Protein AF-A0AAZ1Y0B6-F1 (afdb_monomer_lite)

Foldseek 3Di:
DDDDDDDDDDDDDDDDDDDDDDDPDDDPPPPPVVPPPPPPDQDAAEDPFAEEEEAADDPQNVVVVVCCPPPDVSRHDHHYRYQYLEPVVCLVVVNVSLVVSLVVCVVRVAYEHTYYDQDDPVNCVVVVGPDRDGDSVVNSCVSNVDDHNYDYCVVVCVVCVVVVVVVVVVVVVD

Structure (mmCIF, N/CA/C/O backbone):
data_AF-A0AAZ1Y0B6-F1
#
_entry.id   AF-A0AAZ1Y0B6-F1
#
loop_
_atom_site.group_PDB
_atom_site.id
_atom_site.type_symbol
_atom_site.label_atom_id
_atom_site.label_alt_id
_atom_site.label_comp_id
_atom_site.label_asym_id
_atom_site.label_entity_id
_atom_site.label_seq_id
_atom_site.pdbx_PDB_ins_code
_atom_site.Cartn_x
_atom_site.Cartn_y
_atom_site.Cartn_z
_atom_site.occupancy
_atom_site.B_iso_or_equiv
_atom_site.auth_seq_id
_atom_site.auth_comp_id
_atom_site.auth_asym_id
_atom_site.auth_atom_id
_atom_site.pdbx_PDB_model_num
ATOM 1 N N . MET A 1 1 ? 81.291 45.002 -59.637 1.00 36.97 1 MET A N 1
ATOM 2 C CA . MET A 1 1 ? 82.480 45.788 -59.247 1.00 36.97 1 MET A CA 1
ATOM 3 C C . MET A 1 1 ? 82.613 45.716 -57.734 1.00 36.97 1 MET A C 1
ATOM 5 O O . MET A 1 1 ? 81.684 46.162 -57.084 1.00 36.97 1 MET A O 1
ATOM 9 N N . ALA A 1 2 ? 83.725 45.133 -57.255 1.00 38.44 2 ALA A N 1
ATOM 10 C CA . ALA A 1 2 ? 84.262 45.105 -55.876 1.00 38.44 2 ALA A CA 1
ATOM 11 C C . ALA A 1 2 ? 83.358 44.526 -54.754 1.00 38.44 2 ALA A C 1
ATOM 13 O O . ALA A 1 2 ? 82.223 44.932 -54.598 1.00 38.44 2 ALA A O 1
ATOM 14 N N . GLY A 1 3 ? 83.769 43.594 -53.892 1.00 35.03 3 GLY A N 1
ATOM 15 C CA . GLY A 1 3 ? 85.081 43.005 -53.628 1.00 35.03 3 GLY A CA 1
ATOM 16 C C . GLY A 1 3 ? 85.230 42.688 -52.128 1.00 35.03 3 GLY A C 1
ATOM 17 O O . GLY A 1 3 ? 85.131 43.611 -51.337 1.00 35.03 3 GLY A O 1
ATOM 18 N N . TYR A 1 4 ? 85.465 41.402 -51.798 1.00 38.81 4 TYR A N 1
ATOM 19 C CA . TYR A 1 4 ? 86.491 40.849 -50.872 1.00 38.81 4 TYR A CA 1
ATOM 20 C C . TYR A 1 4 ? 86.575 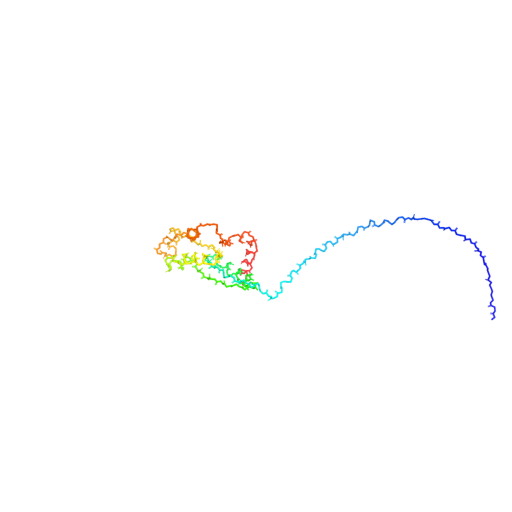41.379 -49.413 1.00 38.81 4 TYR A C 1
ATOM 22 O O . TYR A 1 4 ? 86.600 42.575 -49.188 1.00 38.81 4 TYR A O 1
ATOM 30 N N . LEU A 1 5 ? 86.669 40.563 -48.348 1.00 38.59 5 LEU A N 1
ATOM 31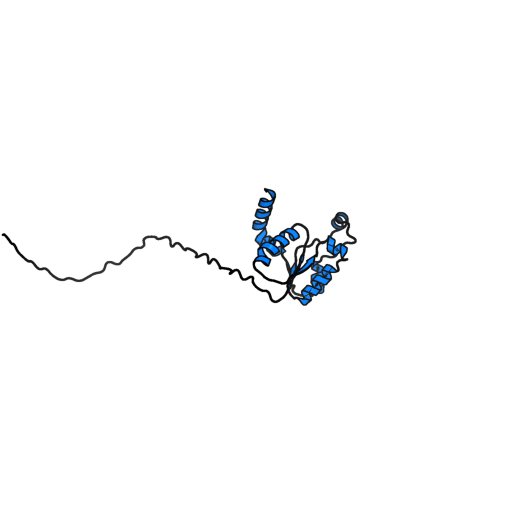 C CA . LEU A 1 5 ? 87.728 39.602 -47.950 1.00 38.59 5 LEU A CA 1
ATOM 32 C C . LEU A 1 5 ? 87.163 38.643 -46.854 1.00 38.59 5 LEU A C 1
ATOM 34 O O . LEU A 1 5 ? 86.360 39.084 -46.042 1.00 38.59 5 LEU A O 1
ATOM 38 N N . LYS A 1 6 ? 87.389 37.311 -46.885 1.00 35.75 6 LYS A N 1
ATOM 39 C CA . LYS A 1 6 ? 88.487 36.517 -46.243 1.00 35.75 6 LYS A CA 1
ATOM 40 C C . LYS A 1 6 ? 88.601 36.723 -44.704 1.00 35.75 6 LYS A C 1
ATOM 42 O O . LYS A 1 6 ? 88.574 37.860 -44.279 1.00 35.75 6 LYS A O 1
ATOM 47 N N . VAL A 1 7 ? 88.836 35.759 -43.797 1.00 37.25 7 VAL A N 1
ATOM 48 C CA . VAL A 1 7 ? 89.257 34.339 -43.817 1.00 37.25 7 VAL A CA 1
ATOM 49 C C . VAL A 1 7 ? 89.280 33.803 -42.353 1.00 37.25 7 VAL A C 1
ATOM 51 O O . VAL A 1 7 ? 89.564 34.571 -41.445 1.00 37.25 7 VAL A O 1
ATOM 54 N N . LEU A 1 8 ? 89.001 32.498 -42.185 1.00 40.47 8 LEU A N 1
ATOM 55 C CA . LEU A 1 8 ? 89.425 31.486 -41.175 1.00 40.47 8 LEU A CA 1
ATOM 56 C C . LEU A 1 8 ? 89.779 31.866 -39.714 1.00 40.47 8 LEU A C 1
ATOM 58 O O . LEU A 1 8 ? 90.702 32.629 -39.463 1.00 40.47 8 LEU A O 1
ATOM 62 N N . SER A 1 9 ? 89.271 31.075 -38.756 1.00 32.72 9 SER A N 1
ATOM 63 C CA . SER A 1 9 ? 90.125 30.176 -37.943 1.00 32.72 9 SER A CA 1
ATOM 64 C C . SER A 1 9 ? 89.315 29.158 -37.121 1.00 32.72 9 SER A C 1
ATOM 66 O O . SER A 1 9 ? 88.204 29.406 -36.666 1.00 32.72 9 SER A O 1
ATOM 68 N N . SER A 1 10 ? 89.894 27.967 -37.020 1.00 43.59 10 SER A N 1
ATOM 69 C CA . SER A 1 10 ? 89.467 26.748 -36.328 1.00 43.59 10 SER A CA 1
ATOM 70 C C . SER A 1 10 ? 89.576 26.819 -34.803 1.00 43.59 10 SER A C 1
ATOM 72 O O . SER A 1 10 ? 90.556 27.383 -34.336 1.00 43.59 10 SER A O 1
ATOM 74 N N . LEU A 1 11 ? 88.703 26.111 -34.069 1.00 39.12 11 LEU A N 1
ATOM 75 C CA . LEU A 1 11 ? 88.943 25.426 -32.772 1.00 39.12 11 LEU A CA 1
ATOM 76 C C . LEU A 1 11 ? 87.631 24.696 -32.406 1.00 39.12 11 LEU A C 1
ATOM 78 O O . LEU A 1 11 ? 86.586 25.320 -32.298 1.00 39.12 11 LEU A O 1
ATOM 82 N N . SER A 1 12 ? 87.525 23.373 -32.538 1.00 39.16 12 SER A N 1
ATOM 83 C CA . SER A 1 12 ? 88.020 22.290 -31.666 1.00 39.16 12 SER A CA 1
ATOM 84 C C . SER A 1 12 ? 86.868 21.678 -30.858 1.00 39.16 12 SER A C 1
ATOM 86 O O . SER A 1 12 ? 86.168 22.368 -30.128 1.00 39.16 12 SER A O 1
ATOM 88 N N . ARG A 1 13 ? 86.694 20.361 -31.018 1.00 43.00 13 ARG A N 1
ATOM 89 C CA . ARG A 1 13 ? 85.776 19.480 -30.282 1.00 43.00 13 ARG A CA 1
ATOM 90 C C . ARG A 1 13 ? 85.868 19.655 -28.763 1.00 43.00 13 ARG A C 1
ATOM 92 O O . ARG A 1 13 ? 86.968 19.572 -28.228 1.00 43.00 13 ARG A O 1
ATOM 99 N N . SER A 1 14 ? 84.719 19.606 -28.095 1.00 36.44 14 SER A N 1
ATOM 100 C CA . SER A 1 14 ? 84.534 18.752 -26.914 1.00 36.44 14 SER A CA 1
ATOM 101 C C . SER A 1 14 ? 83.048 18.503 -26.640 1.00 36.44 14 SER A C 1
ATOM 103 O O . SER A 1 14 ? 82.209 19.396 -26.695 1.00 36.44 14 SER A O 1
ATOM 105 N N . ALA A 1 15 ? 82.742 17.230 -26.408 1.00 44.97 15 ALA A N 1
ATOM 106 C CA . ALA A 1 15 ? 81.470 16.726 -25.922 1.00 44.97 15 ALA A CA 1
ATOM 107 C C . ALA A 1 15 ? 81.478 16.670 -24.383 1.00 44.97 15 ALA A C 1
ATOM 109 O O . ALA A 1 15 ? 82.541 16.520 -23.783 1.00 44.97 15 ALA A O 1
ATOM 110 N N . GLY A 1 16 ? 80.283 16.688 -23.782 1.00 35.09 16 GLY A N 1
ATOM 111 C CA . GLY A 1 16 ? 80.028 16.430 -22.355 1.00 35.09 16 GLY A CA 1
ATOM 112 C C . GLY A 1 16 ? 79.817 17.718 -21.544 1.00 35.09 16 GLY A C 1
ATOM 113 O O . GLY A 1 16 ? 80.526 18.688 -21.746 1.00 35.09 16 GLY A O 1
ATOM 114 N N . ALA A 1 17 ? 78.874 17.830 -20.612 1.00 35.47 17 ALA A N 1
ATOM 115 C CA . ALA A 1 17 ? 78.005 16.838 -20.005 1.00 35.47 17 ALA A CA 1
ATOM 116 C C . ALA A 1 17 ? 76.785 17.521 -19.347 1.00 35.47 17 ALA A C 1
ATOM 118 O O . ALA A 1 17 ? 76.796 18.711 -19.044 1.00 35.47 17 ALA A O 1
ATOM 119 N N . ALA A 1 18 ? 75.749 16.704 -19.171 1.00 49.31 18 ALA A N 1
ATOM 120 C CA . ALA A 1 18 ? 74.504 16.862 -18.428 1.00 49.31 18 ALA A CA 1
ATOM 121 C C . ALA A 1 18 ? 74.384 18.000 -17.391 1.00 49.31 18 ALA A C 1
ATOM 123 O O . ALA A 1 18 ? 75.155 18.075 -16.440 1.00 49.31 18 ALA A O 1
ATOM 124 N N . PHE A 1 19 ? 73.264 18.728 -17.465 1.00 35.38 19 PHE A N 1
ATOM 125 C CA . PHE A 1 19 ? 72.562 19.209 -16.275 1.00 35.38 19 PHE A CA 1
ATOM 126 C C . PHE A 1 19 ? 71.112 18.724 -16.303 1.00 35.38 19 PHE A C 1
ATOM 128 O O . PHE A 1 19 ? 70.369 18.918 -17.266 1.00 35.38 19 PHE A O 1
ATOM 135 N N . SER A 1 20 ? 70.777 18.002 -15.239 1.00 42.38 20 SER A N 1
ATOM 136 C CA . SER A 1 20 ? 69.509 17.336 -14.977 1.00 42.38 20 SER A CA 1
ATOM 137 C C . SER A 1 20 ? 68.328 18.310 -15.026 1.00 42.38 20 SER A C 1
ATOM 139 O O . SER A 1 20 ? 68.372 19.396 -14.449 1.00 42.38 20 SER A O 1
ATOM 141 N N . ARG A 1 21 ? 67.253 17.897 -15.704 1.00 39.53 21 ARG A N 1
ATOM 142 C CA . ARG A 1 21 ? 65.956 18.576 -15.704 1.00 39.53 21 ARG A CA 1
ATOM 143 C C . ARG A 1 21 ? 65.300 18.400 -14.335 1.00 39.53 21 ARG A C 1
ATOM 145 O O . ARG A 1 21 ? 64.904 17.291 -14.006 1.00 39.53 21 ARG A O 1
ATOM 152 N N . ASN A 1 22 ? 65.074 19.493 -13.616 1.00 50.22 22 ASN A N 1
ATOM 153 C CA . ASN A 1 22 ? 64.020 19.556 -12.606 1.00 50.22 22 ASN A CA 1
ATOM 154 C C . ASN A 1 22 ? 63.043 20.674 -12.975 1.00 50.22 22 ASN A C 1
ATOM 156 O O . ASN A 1 22 ? 63.382 21.844 -12.812 1.00 50.22 22 ASN A O 1
ATOM 160 N N . PRO A 1 23 ? 61.811 20.348 -13.394 1.00 48.78 23 PRO A N 1
ATOM 161 C CA . PRO A 1 23 ? 60.682 21.236 -13.234 1.00 48.78 23 PRO A CA 1
ATOM 162 C C . PRO A 1 23 ? 59.763 20.631 -12.170 1.00 48.78 23 PRO A C 1
ATOM 164 O O . PRO A 1 23 ? 58.766 19.989 -12.479 1.00 48.78 23 PRO A O 1
ATOM 167 N N . ALA A 1 24 ? 60.100 20.829 -10.897 1.00 49.88 24 ALA A N 1
ATOM 168 C CA . ALA A 1 24 ? 59.109 20.764 -9.829 1.00 49.88 24 ALA A CA 1
ATOM 169 C C . ALA A 1 24 ? 58.465 22.155 -9.723 1.00 49.88 24 ALA A C 1
ATOM 171 O O . ALA A 1 24 ? 58.735 22.912 -8.797 1.00 49.88 24 ALA A O 1
ATOM 172 N N . VAL A 1 25 ? 57.676 22.524 -10.735 1.00 52.31 25 VAL A N 1
ATOM 173 C CA . VAL A 1 25 ? 56.795 23.693 -10.677 1.00 52.31 25 VAL A CA 1
ATOM 174 C C . VAL A 1 25 ? 55.372 23.164 -10.644 1.00 52.31 25 VAL A C 1
ATOM 176 O O . VAL A 1 25 ? 54.912 22.499 -11.568 1.00 52.31 25 VAL A O 1
ATOM 179 N N . LEU A 1 26 ? 54.739 23.424 -9.506 1.00 55.91 26 LEU A N 1
ATOM 180 C CA . LEU A 1 26 ? 53.364 23.128 -9.141 1.00 55.91 26 LEU A CA 1
ATOM 181 C C . LEU A 1 26 ? 52.379 23.393 -10.289 1.00 55.91 26 LEU A C 1
ATOM 183 O O . LEU A 1 26 ? 52.042 24.539 -10.576 1.00 55.91 26 LEU A O 1
ATOM 187 N N . ALA A 1 27 ? 51.854 22.325 -10.878 1.00 53.41 27 ALA A N 1
ATOM 188 C CA . ALA A 1 27 ? 50.530 22.346 -11.479 1.00 53.41 27 ALA A CA 1
ATOM 189 C C . ALA A 1 27 ? 49.578 21.710 -10.457 1.00 53.41 27 ALA A C 1
ATOM 191 O O . ALA A 1 27 ? 49.862 20.594 -10.006 1.00 53.41 27 ALA A O 1
ATOM 192 N N . PRO A 1 28 ? 48.466 22.354 -10.058 1.00 50.97 28 PRO A N 1
ATOM 193 C CA . PRO A 1 28 ? 47.404 21.608 -9.413 1.00 50.97 28 PRO A CA 1
ATOM 194 C C . PRO A 1 28 ? 46.930 20.601 -10.457 1.00 50.97 28 PRO A C 1
ATOM 196 O O . PRO A 1 28 ? 46.424 20.981 -11.514 1.00 50.97 28 PRO A O 1
ATOM 199 N N . ALA A 1 29 ? 47.165 19.316 -10.194 1.00 52.22 29 ALA A N 1
ATOM 200 C CA . ALA A 1 29 ? 46.495 18.259 -10.918 1.00 52.22 29 ALA A CA 1
ATOM 201 C C . ALA A 1 29 ? 45.002 18.518 -10.724 1.00 52.22 29 ALA A C 1
ATOM 203 O O . ALA A 1 29 ? 44.435 18.240 -9.667 1.00 52.22 29 ALA A O 1
ATOM 204 N N . ALA A 1 30 ? 44.383 19.128 -11.731 1.00 52.31 30 ALA A N 1
ATOM 205 C CA . ALA A 1 30 ? 42.958 19.066 -11.909 1.00 52.31 30 ALA A CA 1
ATOM 206 C C . ALA A 1 30 ? 42.653 17.576 -12.057 1.00 52.31 30 ALA A C 1
ATOM 208 O O . ALA A 1 30 ? 42.672 17.025 -13.156 1.00 52.31 30 ALA A O 1
ATOM 209 N N . ASN A 1 31 ? 42.392 16.913 -10.930 1.00 50.84 31 ASN A N 1
ATOM 210 C CA . ASN A 1 31 ? 41.532 15.751 -10.890 1.00 50.84 31 ASN A CA 1
ATOM 211 C C . ASN A 1 31 ? 40.167 16.259 -11.358 1.00 50.84 31 ASN A C 1
ATOM 213 O O . ASN A 1 31 ? 39.258 16.511 -10.572 1.00 50.84 31 ASN A O 1
ATOM 217 N N . CYS A 1 32 ? 40.049 16.456 -12.670 1.00 46.19 32 CYS A N 1
ATOM 218 C CA . CYS A 1 32 ? 38.786 16.440 -13.356 1.00 46.19 32 CYS A CA 1
ATOM 219 C C . CYS A 1 32 ? 38.310 15.004 -13.165 1.00 46.19 32 CYS A C 1
ATOM 221 O O . CYS A 1 32 ? 38.655 14.104 -13.932 1.00 46.19 32 CYS A O 1
ATOM 223 N N . GLN A 1 33 ? 37.622 14.771 -12.046 1.00 48.25 33 GLN A N 1
ATOM 224 C CA . GLN A 1 33 ? 36.742 13.633 -11.914 1.00 48.25 33 GLN A CA 1
ATOM 225 C C . GLN A 1 33 ? 35.827 13.756 -13.119 1.00 48.25 33 GLN A C 1
ATOM 227 O O . GLN A 1 33 ? 34.959 14.625 -13.170 1.00 48.25 33 GLN A O 1
ATOM 232 N N . THR A 1 34 ? 36.107 12.960 -14.145 1.00 54.41 34 THR A N 1
ATOM 233 C CA . THR A 1 34 ? 35.174 12.733 -15.229 1.00 54.41 34 THR A CA 1
ATOM 234 C C . THR A 1 34 ? 33.958 12.185 -14.512 1.00 54.41 34 THR A C 1
ATOM 236 O O . THR A 1 34 ? 33.946 11.025 -14.099 1.00 54.41 34 THR A O 1
ATOM 239 N N . LEU A 1 35 ? 32.976 13.050 -14.250 1.00 51.19 35 LEU A N 1
ATOM 240 C CA . LEU A 1 35 ? 31.648 12.608 -13.890 1.00 51.19 35 LEU A CA 1
ATOM 241 C C . LEU A 1 35 ? 31.258 11.725 -15.062 1.00 51.19 35 LEU A C 1
ATOM 243 O O . LEU A 1 35 ? 30.985 12.219 -16.154 1.00 51.19 35 LEU A O 1
ATOM 247 N N . GLN A 1 36 ? 31.364 10.412 -14.872 1.00 50.75 36 GLN A N 1
ATOM 248 C CA . GLN A 1 36 ? 30.815 9.448 -15.799 1.00 50.75 36 GLN A CA 1
ATOM 249 C C . GLN A 1 36 ? 29.315 9.721 -15.784 1.00 50.75 36 GLN A C 1
ATOM 251 O O . GLN A 1 36 ? 28.585 9.179 -14.955 1.00 50.75 36 GLN A O 1
ATOM 256 N N . GLN A 1 37 ? 28.860 10.623 -16.653 1.00 51.66 37 GLN A N 1
ATOM 257 C CA . GLN A 1 37 ? 27.459 10.746 -16.986 1.00 51.66 37 GLN A CA 1
ATOM 258 C C . GLN A 1 37 ? 27.096 9.405 -17.600 1.00 51.66 37 GLN A C 1
ATOM 260 O O . GLN A 1 37 ? 27.409 9.102 -18.752 1.00 51.66 37 GLN A O 1
ATOM 265 N N . ARG A 1 38 ? 26.529 8.542 -16.760 1.00 47.44 38 ARG A N 1
ATOM 266 C CA . ARG A 1 38 ? 25.948 7.286 -17.195 1.00 47.44 38 ARG A CA 1
ATOM 267 C C . ARG A 1 38 ? 24.803 7.678 -18.114 1.00 47.44 38 ARG A C 1
ATOM 269 O O . ARG A 1 38 ? 23.753 8.092 -17.638 1.00 47.44 38 ARG A O 1
ATOM 276 N N . ASN A 1 39 ? 25.037 7.591 -19.419 1.00 53.47 39 ASN A N 1
ATOM 277 C CA . ASN A 1 39 ? 23.983 7.668 -20.416 1.00 53.47 39 ASN A CA 1
ATOM 278 C C . ASN A 1 39 ? 23.046 6.481 -20.173 1.00 53.47 39 ASN A C 1
ATOM 280 O O . ASN A 1 39 ? 23.288 5.377 -20.662 1.00 53.47 39 ASN A O 1
ATOM 284 N N . TYR A 1 40 ? 21.999 6.693 -19.377 1.00 56.38 40 TYR A N 1
ATOM 285 C CA . TYR A 1 40 ? 20.817 5.851 -19.440 1.00 56.38 40 TYR A CA 1
ATOM 286 C C . TYR A 1 40 ? 20.190 6.150 -20.798 1.00 56.38 40 TYR A C 1
ATOM 288 O O . TYR A 1 40 ? 19.568 7.187 -20.994 1.00 56.38 40 TYR A O 1
ATOM 296 N N . ALA A 1 41 ? 20.455 5.288 -21.777 1.00 54.56 41 ALA A N 1
ATOM 297 C CA . ALA A 1 41 ? 19.704 5.304 -23.020 1.00 54.56 41 ALA A CA 1
ATOM 298 C C . ALA A 1 41 ? 18.198 5.245 -22.694 1.00 54.56 41 ALA A C 1
ATOM 300 O O . ALA A 1 41 ? 17.827 4.568 -21.736 1.00 54.56 41 ALA A O 1
ATOM 301 N N . ASP A 1 42 ? 17.352 5.866 -23.525 1.00 62.16 42 ASP A N 1
ATOM 302 C CA . ASP A 1 42 ? 15.868 5.909 -23.474 1.00 62.16 42 ASP A CA 1
ATOM 303 C C . ASP A 1 42 ? 15.150 4.535 -23.444 1.00 62.16 42 ASP A C 1
ATOM 305 O O . ASP A 1 42 ? 13.946 4.408 -23.677 1.00 62.16 42 ASP A O 1
ATOM 309 N N . LYS A 1 43 ? 15.876 3.448 -23.183 1.00 73.00 43 LYS A N 1
ATOM 310 C CA . LYS A 1 43 ? 15.335 2.112 -22.990 1.00 73.00 43 LYS A CA 1
ATOM 311 C C . LYS A 1 43 ? 15.060 1.906 -21.508 1.00 73.00 43 LYS A C 1
ATOM 313 O O . LYS A 1 43 ? 15.958 1.544 -20.750 1.00 73.00 43 LYS A O 1
ATOM 318 N N . ARG A 1 44 ? 13.792 2.086 -21.130 1.00 80.56 44 ARG A N 1
ATOM 319 C CA . ARG A 1 44 ? 13.267 1.644 -19.832 1.00 80.56 44 ARG A CA 1
ATOM 320 C C . ARG A 1 44 ? 13.706 0.207 -19.545 1.00 80.56 44 ARG A C 1
ATOM 322 O O . ARG A 1 44 ? 13.659 -0.653 -20.432 1.00 80.56 44 ARG A O 1
ATOM 329 N N . ILE A 1 45 ? 14.118 -0.055 -18.310 1.00 86.44 45 ILE A N 1
ATOM 330 C CA . ILE A 1 45 ? 14.480 -1.402 -17.865 1.00 86.44 45 ILE A CA 1
ATOM 331 C C . ILE A 1 45 ? 13.213 -2.248 -17.860 1.00 86.44 45 ILE A C 1
ATOM 333 O O . ILE A 1 45 ? 12.269 -1.929 -17.146 1.00 86.44 45 ILE A O 1
ATOM 337 N N . LYS A 1 46 ? 13.193 -3.333 -18.636 1.00 88.06 46 LYS A N 1
ATOM 338 C CA . LYS A 1 46 ? 12.064 -4.265 -18.653 1.00 88.06 46 LYS A CA 1
ATOM 339 C C . LYS A 1 46 ? 12.195 -5.263 -17.515 1.00 88.06 46 LYS A C 1
ATOM 341 O O . LYS A 1 46 ? 13.182 -5.996 -17.450 1.00 88.06 46 LYS A O 1
ATOM 346 N N . VAL A 1 47 ? 11.193 -5.313 -16.650 1.00 88.62 47 VAL A N 1
ATOM 347 C CA . VAL A 1 47 ? 11.112 -6.293 -15.567 1.00 88.62 47 VAL A CA 1
ATOM 348 C C . VAL A 1 47 ? 10.182 -7.421 -16.004 1.00 88.62 47 VAL A C 1
ATOM 350 O O . VAL A 1 47 ? 9.040 -7.183 -16.375 1.00 88.62 47 VAL A O 1
ATOM 353 N N . ALA A 1 48 ? 10.681 -8.660 -15.982 1.00 88.12 48 ALA A N 1
ATOM 354 C CA . ALA A 1 48 ? 9.917 -9.824 -16.438 1.00 88.12 48 ALA A CA 1
ATOM 355 C C . ALA A 1 48 ? 8.848 -10.285 -15.431 1.00 88.12 48 ALA A C 1
ATOM 357 O O . ALA A 1 48 ? 7.825 -10.829 -15.834 1.00 88.12 48 ALA A O 1
ATOM 358 N N . ASN A 1 49 ? 9.091 -10.080 -14.133 1.00 89.12 49 ASN A N 1
ATOM 359 C CA . ASN A 1 49 ? 8.179 -10.491 -13.070 1.00 89.12 49 ASN A CA 1
ATOM 360 C C . ASN A 1 49 ? 7.379 -9.287 -12.557 1.00 89.12 49 ASN A C 1
ATOM 362 O O . ASN A 1 49 ? 7.976 -8.239 -12.298 1.00 89.12 49 ASN A O 1
ATOM 366 N N . PRO A 1 50 ? 6.059 -9.424 -12.362 1.00 93.00 50 PRO A N 1
ATOM 367 C CA . PRO A 1 50 ? 5.257 -8.357 -11.787 1.00 93.00 50 PRO A CA 1
ATOM 368 C C . PRO A 1 50 ? 5.623 -8.130 -10.318 1.00 93.00 50 PRO A C 1
ATOM 370 O O . PRO A 1 50 ? 6.045 -9.049 -9.611 1.00 93.00 50 PRO A O 1
ATOM 373 N N . VAL A 1 51 ? 5.410 -6.905 -9.852 1.00 92.12 51 VAL A N 1
ATOM 374 C CA . VAL A 1 51 ? 5.644 -6.501 -8.463 1.00 92.12 51 VAL A CA 1
ATOM 375 C C . VAL A 1 51 ? 4.314 -6.133 -7.823 1.00 92.12 51 VAL A C 1
ATOM 377 O O . VAL A 1 51 ? 3.480 -5.463 -8.433 1.00 92.12 51 VAL A O 1
ATOM 380 N N . VAL A 1 52 ? 4.099 -6.583 -6.590 1.00 94.81 52 VAL A N 1
ATOM 381 C CA . VAL A 1 52 ? 2.913 -6.200 -5.819 1.00 94.81 52 VAL A CA 1
ATOM 382 C C . VAL A 1 52 ? 3.130 -4.817 -5.223 1.00 94.81 52 VAL A C 1
ATOM 384 O O . VAL A 1 52 ? 4.129 -4.571 -4.553 1.00 94.81 52 VAL A O 1
ATOM 387 N N . GLU A 1 53 ? 2.187 -3.922 -5.459 1.00 93.81 53 GLU A N 1
ATOM 388 C CA . GLU A 1 53 ? 2.170 -2.575 -4.911 1.00 93.81 53 GLU A CA 1
ATOM 389 C C . GLU A 1 53 ? 1.076 -2.492 -3.851 1.00 93.81 53 GLU A C 1
ATOM 391 O O . GLU A 1 53 ? -0.093 -2.742 -4.134 1.00 93.81 53 GLU A O 1
ATOM 396 N N . MET A 1 54 ? 1.474 -2.148 -2.632 1.00 94.38 54 MET A N 1
ATOM 397 C CA . MET A 1 54 ? 0.584 -1.929 -1.500 1.00 94.38 54 MET A CA 1
ATOM 398 C C . MET A 1 54 ? 0.622 -0.450 -1.124 1.00 94.38 54 MET A C 1
ATOM 400 O O . MET A 1 54 ? 1.609 0.015 -0.540 1.00 94.38 54 MET A O 1
ATOM 404 N N . ASP A 1 55 ? -0.441 0.271 -1.467 1.00 93.75 55 ASP A N 1
ATOM 405 C CA . ASP A 1 55 ? -0.553 1.705 -1.204 1.00 93.75 55 ASP A CA 1
ATOM 406 C C . ASP A 1 55 ? -0.753 2.003 0.293 1.00 93.75 55 ASP A C 1
ATOM 408 O O . ASP A 1 55 ? -0.994 1.097 1.094 1.00 93.75 55 ASP A O 1
ATOM 412 N N . GLY A 1 56 ? -0.584 3.263 0.683 1.00 91.12 56 GLY A N 1
ATOM 413 C CA . GLY A 1 56 ? -0.573 3.707 2.074 1.00 91.12 56 GLY A CA 1
ATOM 414 C C . GLY A 1 56 ? -1.556 4.830 2.387 1.00 91.12 56 GLY A C 1
ATOM 415 O O . GLY A 1 56 ? -2.504 5.095 1.649 1.00 91.12 56 GLY A O 1
ATOM 416 N N . ASP A 1 57 ? -1.285 5.508 3.500 1.00 88.38 57 ASP A N 1
ATOM 417 C CA . ASP A 1 57 ? -2.109 6.588 4.046 1.00 88.38 57 ASP A CA 1
ATOM 418 C C . ASP A 1 57 ? -1.329 7.915 4.175 1.00 88.38 57 ASP A C 1
ATOM 420 O O . ASP A 1 57 ? -0.089 7.952 4.181 1.00 88.38 57 ASP A O 1
ATOM 424 N N . GLU A 1 58 ? -2.083 9.012 4.316 1.00 88.44 58 GLU A N 1
ATOM 425 C CA . GLU A 1 58 ? -1.605 10.377 4.601 1.00 88.44 58 GLU A CA 1
ATOM 426 C C . GLU A 1 58 ? -0.473 10.839 3.654 1.00 88.44 58 GLU A C 1
ATOM 428 O O . GLU A 1 58 ? -0.527 10.652 2.437 1.00 88.44 58 GLU A O 1
ATOM 433 N N . MET A 1 59 ? 0.575 11.455 4.208 1.00 85.75 59 MET A N 1
ATOM 434 C CA . MET A 1 59 ? 1.713 12.001 3.467 1.00 85.75 59 MET A CA 1
ATOM 435 C C . MET A 1 59 ? 2.466 10.936 2.672 1.00 85.75 59 MET A C 1
ATOM 437 O O . MET A 1 59 ? 3.070 11.237 1.642 1.00 85.75 59 MET A O 1
ATOM 441 N N . THR A 1 60 ? 2.445 9.683 3.132 1.00 84.94 60 THR A N 1
ATOM 442 C CA . THR A 1 60 ? 3.198 8.619 2.466 1.00 84.94 60 THR A CA 1
ATOM 443 C C . THR A 1 60 ? 2.562 8.177 1.156 1.00 84.94 60 THR A C 1
ATOM 445 O O . THR A 1 60 ? 3.305 7.820 0.247 1.00 84.94 60 THR A O 1
ATOM 448 N N . ARG A 1 61 ? 1.234 8.296 1.015 1.00 87.69 61 ARG A N 1
ATOM 449 C CA . ARG A 1 61 ? 0.520 8.043 -0.247 1.00 87.69 61 ARG A CA 1
ATOM 450 C C . ARG A 1 61 ? 0.924 9.044 -1.332 1.00 87.69 61 ARG A C 1
ATOM 452 O O . ARG A 1 61 ? 1.296 8.648 -2.430 1.00 87.69 61 ARG A O 1
ATOM 459 N N . ILE A 1 62 ? 0.952 10.333 -0.988 1.00 88.19 62 ILE A N 1
ATOM 460 C CA . ILE A 1 62 ? 1.323 11.419 -1.915 1.00 88.19 62 ILE A CA 1
ATOM 461 C C . ILE A 1 62 ? 2.777 11.262 -2.380 1.00 88.19 62 ILE A C 1
ATOM 463 O O . ILE A 1 62 ? 3.097 11.353 -3.564 1.00 88.19 62 ILE A O 1
ATOM 467 N N . ILE A 1 63 ? 3.680 10.995 -1.436 1.00 87.62 63 ILE A N 1
ATOM 468 C CA . ILE A 1 63 ? 5.104 10.825 -1.743 1.00 87.62 63 ILE A CA 1
ATOM 469 C C . ILE A 1 63 ? 5.335 9.560 -2.572 1.00 87.62 63 ILE A C 1
ATOM 471 O O . ILE A 1 63 ? 6.182 9.554 -3.466 1.00 87.62 63 ILE A O 1
ATOM 475 N N . TRP A 1 64 ? 4.576 8.497 -2.307 1.00 87.75 64 TRP A N 1
ATOM 476 C CA . TRP A 1 64 ? 4.649 7.270 -3.086 1.00 87.75 64 TRP A CA 1
ATOM 477 C C . TRP A 1 64 ? 4.242 7.478 -4.540 1.00 87.75 64 TRP A C 1
ATOM 479 O O . TRP A 1 64 ? 4.971 7.046 -5.431 1.00 87.75 64 TRP A O 1
ATOM 489 N N . GLU A 1 65 ? 3.143 8.188 -4.786 1.00 88.56 65 GLU A N 1
ATOM 490 C CA . GLU A 1 65 ? 2.701 8.541 -6.135 1.00 88.56 65 GLU A CA 1
ATOM 491 C C . GLU A 1 65 ? 3.793 9.317 -6.885 1.00 88.56 65 GLU A C 1
ATOM 493 O O . GLU A 1 65 ? 4.177 8.945 -7.995 1.00 88.56 65 GLU A O 1
ATOM 498 N N . PHE A 1 66 ? 4.411 10.304 -6.229 1.00 88.69 66 PHE A N 1
ATOM 499 C CA . PHE A 1 66 ? 5.521 11.059 -6.809 1.00 88.69 66 PHE A CA 1
ATOM 500 C C . PHE A 1 66 ? 6.729 10.174 -7.161 1.00 88.69 66 PHE A C 1
ATOM 502 O O . PHE A 1 66 ? 7.268 10.262 -8.268 1.00 88.69 66 PHE A O 1
ATOM 509 N N . ILE A 1 67 ? 7.164 9.305 -6.240 1.00 87.75 67 ILE A N 1
ATOM 510 C CA . ILE A 1 67 ? 8.287 8.380 -6.468 1.00 87.75 67 ILE A CA 1
ATOM 511 C C . ILE A 1 67 ? 7.958 7.426 -7.618 1.00 87.75 67 ILE A C 1
ATOM 513 O O . ILE A 1 67 ? 8.780 7.219 -8.516 1.00 87.75 67 ILE A O 1
ATOM 517 N N . LYS A 1 68 ? 6.752 6.860 -7.612 1.00 86.56 68 LYS A N 1
ATOM 518 C CA . LYS A 1 68 ? 6.280 5.927 -8.628 1.00 86.56 68 LYS A CA 1
ATOM 519 C C . LYS A 1 68 ? 6.297 6.567 -10.010 1.00 86.56 68 LYS A C 1
ATOM 521 O O . LYS A 1 68 ? 6.914 6.015 -10.917 1.00 86.56 68 LYS A O 1
ATOM 526 N N . GLU A 1 69 ? 5.687 7.735 -10.170 1.00 87.56 69 GLU A N 1
ATOM 527 C CA . GLU A 1 69 ? 5.573 8.387 -11.472 1.00 87.56 69 GLU A CA 1
ATOM 528 C C . GLU A 1 69 ? 6.896 8.965 -11.966 1.00 87.56 69 GLU A C 1
ATOM 530 O O . GLU A 1 69 ? 7.289 8.723 -13.106 1.00 87.56 69 GLU A O 1
ATOM 535 N N . LYS A 1 70 ? 7.598 9.733 -11.126 1.00 85.44 70 LYS A N 1
ATOM 536 C CA . LYS A 1 70 ? 8.784 10.478 -11.565 1.00 85.44 70 LYS A CA 1
ATOM 537 C C . LYS A 1 70 ? 10.029 9.610 -11.621 1.00 85.44 70 LYS 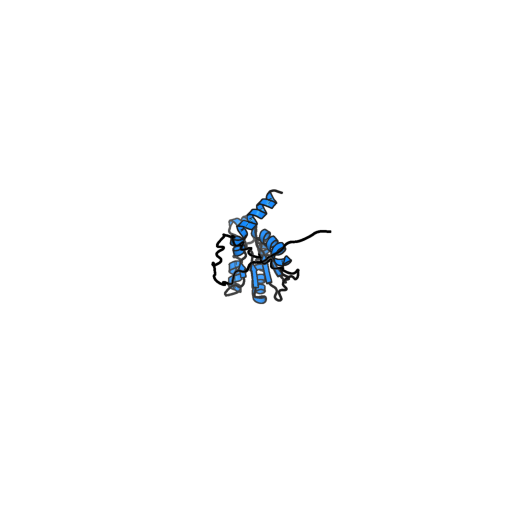A C 1
ATOM 539 O O . LYS A 1 70 ? 10.831 9.781 -12.539 1.00 85.44 70 LYS A O 1
ATOM 544 N N . LEU A 1 71 ? 10.199 8.693 -10.668 1.00 85.31 71 LEU A N 1
ATOM 545 C CA . LEU A 1 71 ? 11.445 7.941 -10.510 1.00 85.31 71 LEU A CA 1
ATOM 546 C C . LEU A 1 71 ? 11.342 6.510 -11.042 1.00 85.31 71 LEU A C 1
ATOM 548 O O . LEU A 1 71 ? 12.274 6.056 -11.706 1.00 85.31 71 LEU A O 1
ATOM 552 N N . ILE A 1 72 ? 10.245 5.796 -10.778 1.00 86.56 72 ILE A N 1
ATOM 553 C CA . ILE A 1 72 ? 10.137 4.374 -11.140 1.00 86.56 72 ILE A CA 1
ATOM 554 C C . ILE A 1 72 ? 9.659 4.216 -12.584 1.00 86.56 72 ILE A C 1
ATOM 556 O O . ILE A 1 72 ? 10.413 3.718 -13.416 1.00 86.56 72 ILE A O 1
ATOM 560 N N . LEU A 1 73 ? 8.447 4.673 -12.907 1.00 86.62 73 LEU A N 1
ATOM 561 C CA . LEU A 1 73 ? 7.804 4.428 -14.206 1.00 86.62 73 LEU A CA 1
ATOM 562 C C . LEU A 1 73 ? 8.528 5.106 -15.379 1.00 86.62 73 LEU A C 1
ATOM 564 O O . LEU A 1 73 ? 8.531 4.581 -16.494 1.00 86.62 73 LEU A O 1
ATOM 568 N N . THR A 1 74 ? 9.201 6.234 -15.133 1.00 87.94 74 THR A N 1
ATOM 569 C CA . THR A 1 74 ? 10.056 6.888 -16.136 1.00 87.94 74 THR A CA 1
ATOM 570 C C . THR A 1 74 ? 11.212 5.986 -16.577 1.00 87.94 74 THR A C 1
ATOM 572 O O . THR A 1 74 ? 11.566 5.968 -17.754 1.00 87.94 74 THR A O 1
ATOM 575 N N . ASN A 1 75 ? 11.789 5.213 -15.650 1.00 85.62 75 ASN A N 1
ATOM 576 C CA . ASN A 1 75 ? 13.031 4.465 -15.869 1.00 85.62 75 ASN A CA 1
ATOM 577 C C . ASN A 1 75 ? 12.817 2.950 -16.031 1.00 85.62 75 ASN A C 1
ATOM 579 O O . ASN A 1 75 ? 13.667 2.262 -16.601 1.00 85.62 75 ASN A O 1
ATOM 583 N N . VAL A 1 76 ? 11.701 2.413 -15.536 1.00 87.69 76 VAL A N 1
ATOM 584 C CA . VAL A 1 76 ? 11.442 0.975 -15.413 1.00 87.69 76 VAL A CA 1
ATOM 585 C C . VAL A 1 76 ? 10.051 0.646 -15.953 1.00 87.69 76 VAL A C 1
ATOM 587 O O . VAL A 1 76 ? 9.052 1.221 -15.537 1.00 87.69 76 VAL A O 1
ATOM 590 N N . ASP A 1 77 ? 10.000 -0.310 -16.874 1.00 88.81 77 ASP A N 1
ATOM 591 C CA . ASP A 1 77 ? 8.780 -0.917 -17.398 1.00 88.81 77 ASP A CA 1
ATOM 592 C C . ASP A 1 77 ? 8.488 -2.187 -16.586 1.00 88.81 77 ASP A C 1
ATOM 594 O O . ASP A 1 77 ? 9.147 -3.219 -16.758 1.00 88.81 77 ASP A O 1
ATOM 598 N N . VAL A 1 78 ? 7.564 -2.074 -15.630 1.00 88.94 78 VAL A N 1
ATOM 599 C CA . VAL A 1 78 ? 7.197 -3.131 -14.681 1.00 88.94 78 VAL A CA 1
ATOM 600 C C . VAL A 1 78 ? 5.681 -3.248 -14.580 1.00 88.94 78 VAL A C 1
ATOM 602 O O . VAL A 1 78 ? 4.966 -2.251 -14.495 1.00 88.94 78 VAL A O 1
ATOM 605 N N . GLU A 1 79 ? 5.181 -4.482 -14.556 1.00 91.00 79 GLU A N 1
ATOM 606 C CA . GLU A 1 79 ? 3.774 -4.748 -14.273 1.00 91.00 79 GLU A CA 1
ATOM 607 C C . GLU A 1 79 ? 3.526 -4.649 -12.760 1.00 91.00 79 GLU A C 1
ATOM 609 O O . GLU A 1 79 ? 4.054 -5.442 -11.977 1.00 91.00 79 GLU A O 1
ATOM 614 N N . LEU A 1 80 ? 2.715 -3.675 -12.345 1.00 92.62 80 LEU A N 1
ATOM 615 C CA . LEU A 1 80 ? 2.361 -3.458 -10.943 1.00 92.62 80 LEU A CA 1
ATOM 616 C C . LEU A 1 80 ? 0.984 -4.053 -10.639 1.00 92.62 80 LEU A C 1
ATOM 618 O O . LEU A 1 80 ? -0.011 -3.727 -11.288 1.00 92.62 80 LEU A O 1
ATOM 622 N N . LYS A 1 81 ? 0.917 -4.928 -9.633 1.00 94.81 81 LYS A N 1
ATOM 623 C CA . LYS A 1 81 ? -0.346 -5.420 -9.071 1.00 94.81 81 LYS A CA 1
ATOM 624 C C . LYS A 1 81 ? -0.737 -4.528 -7.900 1.00 94.81 81 LYS A C 1
ATOM 626 O O . LYS A 1 81 ? -0.193 -4.687 -6.812 1.00 94.81 81 LYS A O 1
ATOM 631 N N . TYR A 1 82 ? -1.643 -3.594 -8.160 1.00 95.56 82 TYR A N 1
ATOM 632 C CA . TYR A 1 82 ? -2.065 -2.571 -7.209 1.00 95.56 82 TYR A CA 1
ATOM 633 C C . TYR A 1 82 ? -3.069 -3.102 -6.179 1.00 95.56 82 TYR A C 1
ATOM 635 O O . TYR A 1 82 ? -4.074 -3.714 -6.544 1.00 95.56 82 TYR A O 1
ATOM 643 N N . PHE A 1 83 ? -2.806 -2.817 -4.906 1.00 95.94 83 PHE A N 1
ATOM 644 C CA . PHE A 1 83 ? -3.703 -3.039 -3.777 1.00 95.94 83 PHE A CA 1
ATOM 645 C C . PHE A 1 83 ? -3.709 -1.790 -2.894 1.00 95.94 83 PHE A C 1
ATOM 647 O O . PHE A 1 83 ? -2.668 -1.393 -2.370 1.00 95.94 83 PHE A O 1
ATOM 654 N N . ASP A 1 84 ? -4.881 -1.187 -2.699 1.00 95.25 84 ASP A N 1
ATOM 655 C CA . ASP A 1 84 ? -5.030 -0.043 -1.797 1.00 95.25 84 ASP A CA 1
ATOM 656 C C . ASP A 1 84 ? -5.129 -0.548 -0.346 1.00 95.25 84 ASP A C 1
ATOM 658 O O . ASP A 1 84 ? -6.114 -1.182 0.027 1.00 95.25 84 ASP A O 1
ATOM 662 N N . LEU A 1 85 ? -4.098 -0.323 0.477 1.00 94.69 85 LEU A N 1
ATOM 663 C CA . LEU A 1 85 ? -4.160 -0.603 1.921 1.00 94.69 85 LEU A CA 1
ATOM 664 C C . LEU A 1 85 ? -4.490 0.650 2.740 1.00 94.69 85 LEU A C 1
ATOM 666 O O . LEU A 1 85 ? -4.268 0.658 3.954 1.00 94.69 85 LEU A O 1
ATOM 670 N N . GLY A 1 86 ? -5.031 1.684 2.099 1.00 93.12 86 GLY A N 1
ATOM 671 C CA . GLY A 1 86 ? -5.549 2.855 2.776 1.00 93.12 86 GLY A CA 1
ATOM 672 C C . GLY A 1 86 ? -6.686 2.490 3.727 1.00 93.12 86 GLY A C 1
ATOM 673 O O . GLY A 1 86 ? -7.523 1.625 3.442 1.00 93.12 86 GLY A O 1
ATOM 674 N N . LEU A 1 87 ? -6.728 3.158 4.875 1.00 91.31 87 LEU A N 1
ATOM 675 C CA . LEU A 1 87 ? -7.687 2.891 5.945 1.00 91.31 87 LEU A CA 1
ATOM 676 C C . LEU A 1 87 ? -9.159 2.901 5.472 1.00 91.31 87 LEU A C 1
ATOM 678 O O . LEU A 1 87 ? -9.881 1.969 5.837 1.00 91.31 87 LEU A O 1
ATOM 682 N N . PRO A 1 88 ? -9.609 3.837 4.606 1.00 91.50 88 PRO A N 1
ATOM 683 C CA . PRO A 1 88 ? -10.984 3.830 4.105 1.00 91.50 88 PRO A CA 1
ATOM 684 C C . PRO A 1 88 ? -11.315 2.592 3.264 1.00 91.50 88 PRO A C 1
ATOM 686 O O . PRO A 1 88 ? -12.392 2.016 3.405 1.00 91.50 88 PRO A O 1
ATOM 689 N N . TYR A 1 89 ? -10.398 2.154 2.396 1.00 94.44 89 TYR A N 1
ATOM 690 C CA . TYR A 1 89 ? -10.637 1.001 1.522 1.00 94.44 89 TYR A CA 1
ATOM 691 C C . TYR A 1 89 ? -10.559 -0.323 2.288 1.00 94.44 89 TYR A C 1
ATOM 693 O O . TYR A 1 89 ? -11.315 -1.265 2.029 1.00 94.44 89 TYR A O 1
ATOM 701 N N . ARG A 1 90 ? -9.692 -0.386 3.300 1.00 95.00 90 ARG A N 1
ATOM 702 C CA . ARG A 1 90 ? -9.650 -1.511 4.236 1.00 95.00 90 ARG A CA 1
ATOM 703 C C . ARG A 1 90 ? -10.954 -1.651 5.009 1.00 95.00 90 ARG A C 1
ATOM 705 O O . ARG A 1 90 ? -11.463 -2.761 5.106 1.00 95.00 90 ARG A O 1
ATOM 712 N N . ASP A 1 91 ? -11.530 -0.556 5.497 1.00 94.19 91 ASP A N 1
ATOM 713 C CA . ASP A 1 91 ? -12.821 -0.607 6.188 1.00 94.19 91 ASP A CA 1
ATOM 714 C C . ASP A 1 91 ? -13.971 -1.023 5.253 1.00 94.19 91 ASP A C 1
ATOM 716 O O . ASP A 1 91 ? -14.813 -1.851 5.614 1.00 94.19 91 ASP A O 1
ATOM 720 N N . GLN A 1 92 ? -13.961 -0.543 4.005 1.00 95.25 92 GLN A N 1
ATOM 721 C CA . GLN A 1 92 ? -14.937 -0.940 2.982 1.00 95.25 92 GLN A CA 1
ATOM 722 C C . GLN A 1 92 ? -14.888 -2.440 2.665 1.00 95.25 92 GLN A C 1
ATOM 724 O O . GLN A 1 92 ? -15.937 -3.070 2.546 1.00 95.25 92 GLN A O 1
ATOM 729 N N . THR A 1 93 ? -13.686 -3.013 2.559 1.00 95.38 93 THR A N 1
ATOM 730 C CA . THR A 1 93 ? -13.455 -4.420 2.172 1.00 95.38 93 THR A CA 1
ATOM 731 C C . THR A 1 93 ? -13.360 -5.385 3.353 1.00 95.38 93 THR A C 1
ATOM 733 O O . THR A 1 93 ? -12.957 -6.534 3.188 1.00 95.38 93 THR A O 1
ATOM 736 N N . ASP A 1 94 ? -13.695 -4.924 4.552 1.00 95.19 94 ASP A N 1
ATOM 737 C CA . ASP A 1 94 ? -13.537 -5.665 5.797 1.00 95.19 94 ASP A CA 1
ATOM 738 C C . ASP A 1 94 ? -12.115 -6.246 6.019 1.00 95.19 94 ASP A C 1
ATOM 740 O O . ASP A 1 94 ? -11.941 -7.347 6.546 1.00 95.19 94 ASP A O 1
ATOM 744 N N . ASP A 1 95 ? -11.091 -5.487 5.613 1.00 93.38 95 ASP A N 1
ATOM 745 C CA . ASP A 1 95 ? -9.654 -5.814 5.633 1.00 93.38 95 ASP A CA 1
ATOM 746 C C . ASP A 1 95 ? -9.253 -7.005 4.740 1.00 93.38 95 ASP A C 1
ATOM 748 O O . ASP A 1 95 ? -8.115 -7.480 4.798 1.00 93.38 95 ASP A O 1
ATOM 752 N N . GLN A 1 96 ? -10.145 -7.451 3.846 1.00 95.62 96 GLN A N 1
ATOM 753 C CA . GLN A 1 96 ? -9.864 -8.520 2.884 1.00 95.62 96 GLN A CA 1
ATOM 754 C C . GLN A 1 96 ? -8.742 -8.132 1.909 1.00 95.62 96 GLN A C 1
ATOM 756 O O . GLN A 1 96 ? -7.892 -8.963 1.589 1.00 95.62 96 GLN A O 1
ATOM 761 N N . VAL A 1 97 ? -8.651 -6.854 1.522 1.00 96.25 97 VAL A N 1
ATOM 762 C CA . VAL A 1 97 ? -7.570 -6.342 0.660 1.00 96.25 97 VAL A CA 1
ATOM 763 C C . VAL A 1 97 ? -6.170 -6.594 1.246 1.00 96.25 97 VAL A C 1
ATOM 765 O O . VAL A 1 97 ? -5.217 -6.896 0.521 1.00 96.25 97 VAL A O 1
ATOM 768 N N . THR A 1 98 ? -6.034 -6.552 2.575 1.00 94.69 98 THR A N 1
ATOM 769 C CA . THR A 1 98 ? -4.774 -6.840 3.274 1.00 94.69 98 THR A CA 1
ATOM 770 C C . THR A 1 98 ? -4.379 -8.309 3.125 1.00 94.69 98 THR A C 1
ATOM 772 O O . THR A 1 98 ? -3.201 -8.628 2.955 1.00 94.69 98 THR A O 1
ATOM 775 N N . ILE A 1 99 ? -5.354 -9.215 3.142 1.00 95.31 99 ILE A N 1
ATOM 776 C CA . ILE A 1 99 ? -5.130 -10.650 2.944 1.00 95.31 99 ILE A CA 1
ATOM 777 C C . ILE A 1 99 ? -4.791 -10.924 1.476 1.00 95.31 99 ILE A C 1
ATOM 779 O O . ILE A 1 99 ? -3.811 -11.613 1.187 1.00 95.31 99 ILE A O 1
ATOM 783 N N . ASP A 1 100 ? -5.551 -10.339 0.554 1.00 96.06 100 ASP A N 1
ATOM 784 C CA . ASP A 1 100 ? -5.379 -10.537 -0.886 1.00 96.06 100 ASP A CA 1
ATOM 785 C C . ASP A 1 100 ? -4.011 -10.041 -1.361 1.00 96.06 100 ASP A C 1
ATOM 787 O O . ASP A 1 100 ? -3.318 -10.736 -2.108 1.00 96.06 100 ASP A O 1
ATOM 791 N N . SER A 1 101 ? -3.562 -8.889 -0.857 1.00 95.38 101 SER A N 1
ATOM 792 C CA . SER A 1 101 ? -2.227 -8.358 -1.148 1.00 95.38 101 SER A CA 1
ATOM 793 C C . SER A 1 101 ? -1.110 -9.273 -0.624 1.00 95.38 101 SER A C 1
ATOM 795 O O . SER A 1 101 ? -0.097 -9.480 -1.303 1.00 95.38 101 SER A O 1
ATOM 797 N N . ALA A 1 102 ? -1.290 -9.902 0.543 1.00 93.81 102 ALA A N 1
ATOM 798 C CA . ALA A 1 102 ? -0.340 -10.875 1.078 1.00 93.81 102 ALA A CA 1
ATOM 799 C C . ALA A 1 102 ? -0.300 -12.164 0.235 1.00 93.81 102 ALA A C 1
ATOM 801 O O . ALA A 1 102 ? 0.779 -12.691 -0.046 1.00 93.81 102 ALA A O 1
ATOM 802 N N . LEU A 1 103 ? -1.454 -12.653 -0.229 1.00 94.31 103 LEU A N 1
ATOM 803 C CA . LEU A 1 103 ? -1.539 -13.809 -1.129 1.00 94.31 103 LEU A CA 1
ATOM 804 C C . LEU A 1 103 ? -0.925 -13.511 -2.503 1.00 94.31 103 LEU A C 1
ATOM 806 O O . LEU A 1 103 ? -0.186 -14.338 -3.043 1.00 94.31 103 LEU A O 1
ATOM 810 N N . ALA A 1 104 ? -1.159 -12.315 -3.044 1.00 94.38 104 ALA A N 1
ATOM 811 C CA . ALA A 1 104 ? -0.513 -11.852 -4.265 1.00 94.38 104 ALA A CA 1
ATOM 812 C C . ALA A 1 104 ? 1.008 -11.782 -4.091 1.00 94.38 104 ALA A C 1
ATOM 814 O O . ALA A 1 104 ? 1.751 -12.240 -4.955 1.00 94.38 104 ALA A O 1
ATOM 815 N N . THR A 1 105 ? 1.483 -11.301 -2.941 1.00 92.19 105 THR A N 1
ATOM 816 C CA . THR A 1 105 ? 2.919 -11.269 -2.624 1.00 92.19 105 THR A CA 1
ATOM 817 C C . THR A 1 105 ? 3.505 -12.674 -2.579 1.00 92.19 105 THR A C 1
ATOM 819 O O . THR A 1 105 ? 4.581 -12.911 -3.118 1.00 92.19 105 THR A O 1
ATOM 822 N N . LYS A 1 106 ? 2.778 -13.644 -2.017 1.00 91.31 106 LYS A N 1
ATOM 823 C CA . LYS A 1 106 ? 3.197 -15.051 -2.026 1.00 91.31 106 LYS A CA 1
ATOM 824 C C . LYS A 1 106 ? 3.296 -15.623 -3.445 1.00 91.31 106 LYS A C 1
ATOM 826 O O . LYS A 1 106 ? 4.161 -16.452 -3.704 1.00 91.31 106 LYS A O 1
ATOM 831 N N . LYS A 1 107 ? 2.440 -15.170 -4.366 1.00 92.19 107 LYS A N 1
ATOM 832 C CA . LYS A 1 107 ? 2.451 -15.576 -5.780 1.00 92.19 107 LYS A CA 1
ATOM 833 C C . LYS A 1 107 ? 3.589 -14.928 -6.577 1.00 92.19 107 LYS A C 1
ATOM 835 O O . LYS A 1 107 ? 4.206 -15.599 -7.398 1.00 92.19 107 LYS A O 1
ATOM 840 N N . TYR A 1 108 ? 3.851 -13.642 -6.353 1.00 90.56 108 TYR A N 1
ATOM 841 C CA . TYR A 1 108 ? 4.784 -12.835 -7.153 1.00 90.56 108 TYR A CA 1
ATOM 842 C C . TYR A 1 108 ? 6.141 -12.583 -6.474 1.00 90.56 108 TYR A C 1
ATOM 844 O O . TYR A 1 108 ? 7.030 -11.981 -7.065 1.00 90.56 108 TYR A O 1
ATOM 852 N N . SER A 1 109 ? 6.339 -13.102 -5.261 1.00 88.00 109 SER A N 1
ATOM 853 C CA . SER A 1 109 ? 7.562 -13.061 -4.438 1.00 88.00 109 SER A CA 1
ATOM 854 C C . SER A 1 109 ? 8.024 -11.685 -3.947 1.00 88.00 109 SER A C 1
ATOM 856 O O . SER A 1 109 ? 8.659 -11.624 -2.895 1.00 88.00 109 SER A O 1
ATOM 858 N N . VAL A 1 110 ? 7.735 -10.601 -4.671 1.00 89.75 110 VAL A N 1
ATOM 859 C CA . VAL A 1 110 ? 8.189 -9.240 -4.349 1.00 89.75 110 VAL A CA 1
ATOM 860 C C . VAL A 1 110 ? 6.997 -8.315 -4.148 1.00 89.75 110 VAL A C 1
ATOM 862 O O . VAL A 1 110 ? 6.092 -8.260 -4.984 1.00 89.75 110 VAL A O 1
ATOM 865 N N . ALA A 1 111 ? 7.037 -7.552 -3.056 1.00 90.69 111 ALA A N 1
ATOM 866 C CA . ALA A 1 111 ? 6.089 -6.479 -2.8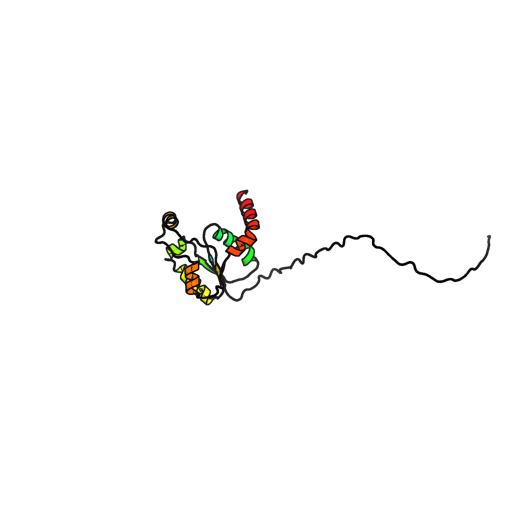03 1.00 90.69 111 ALA A CA 1
ATOM 867 C C . ALA A 1 111 ? 6.787 -5.202 -2.340 1.00 90.69 111 ALA A C 1
ATOM 869 O O . ALA A 1 111 ? 7.792 -5.238 -1.624 1.00 90.69 111 ALA A O 1
ATOM 870 N N . VAL A 1 112 ? 6.209 -4.070 -2.718 1.00 91.31 112 VAL A N 1
ATOM 871 C CA . VAL A 1 112 ? 6.570 -2.751 -2.216 1.00 91.31 112 VAL A CA 1
ATOM 872 C C . VAL A 1 112 ? 5.390 -2.212 -1.434 1.00 91.31 112 VAL A C 1
ATOM 874 O O . VAL A 1 112 ? 4.269 -2.182 -1.941 1.00 91.31 112 VAL A O 1
ATOM 877 N N . LYS A 1 113 ? 5.648 -1.820 -0.186 1.00 89.38 113 LYS A N 1
ATOM 878 C CA . LYS A 1 113 ? 4.609 -1.360 0.731 1.00 89.38 113 LYS A CA 1
ATOM 879 C C . LYS A 1 113 ? 4.887 0.043 1.254 1.00 89.38 113 LYS A C 1
ATOM 881 O O . LYS A 1 113 ? 5.973 0.321 1.778 1.00 89.38 113 LYS A O 1
ATOM 886 N N . CYS A 1 114 ? 3.848 0.870 1.205 1.00 90.81 114 CYS A N 1
ATOM 887 C CA . CYS A 1 114 ? 3.788 2.180 1.841 1.00 90.81 114 CYS A CA 1
ATOM 888 C C . CYS A 1 114 ? 3.347 2.107 3.307 1.00 90.81 114 CYS A C 1
ATOM 890 O O . CYS A 1 114 ? 2.848 1.086 3.801 1.00 90.81 114 CYS A O 1
ATOM 892 N N . ALA A 1 115 ? 3.596 3.184 4.054 1.00 88.12 115 ALA A N 1
ATOM 893 C CA . ALA A 1 115 ? 3.173 3.251 5.446 1.00 88.12 115 ALA A CA 1
ATOM 894 C C . ALA A 1 115 ? 1.643 3.336 5.514 1.00 88.12 115 ALA A C 1
ATOM 896 O O . ALA A 1 115 ? 1.007 4.030 4.732 1.00 88.12 115 ALA A O 1
ATOM 897 N N . THR A 1 116 ? 1.060 2.586 6.441 1.00 88.44 116 THR A N 1
ATOM 898 C CA . THR A 1 116 ? -0.393 2.457 6.604 1.00 88.44 116 THR A CA 1
ATOM 899 C C . THR A 1 116 ? -0.746 2.776 8.043 1.00 88.44 116 THR A C 1
ATOM 901 O O . THR A 1 116 ? -0.046 2.304 8.950 1.00 88.44 116 THR A O 1
ATOM 904 N N . ILE A 1 117 ? -1.844 3.490 8.260 1.00 87.75 117 ILE A N 1
ATOM 905 C CA . ILE A 1 117 ? -2.360 3.770 9.598 1.00 87.75 117 ILE A CA 1
ATOM 906 C C . ILE A 1 117 ? -2.811 2.453 10.243 1.00 87.75 117 ILE A C 1
ATOM 908 O O . ILE A 1 117 ? -3.485 1.613 9.638 1.00 87.75 117 ILE A O 1
ATOM 912 N N . THR A 1 118 ? -2.416 2.254 11.500 1.00 89.44 118 THR A N 1
ATOM 913 C CA . THR A 1 118 ? -3.043 1.256 12.374 1.00 89.44 118 THR A CA 1
ATOM 914 C C . THR A 1 118 ? -3.981 2.031 13.297 1.00 89.44 118 THR A C 1
ATOM 916 O O . THR A 1 118 ? -3.470 2.825 14.084 1.00 89.44 118 THR A O 1
ATOM 919 N N . PRO A 1 119 ? -5.312 1.892 13.152 1.00 87.00 119 PRO A N 1
ATOM 920 C CA . PRO A 1 119 ? -6.254 2.736 13.877 1.00 87.00 119 PRO A CA 1
ATOM 921 C C . PRO A 1 119 ? -6.231 2.409 15.372 1.00 87.00 119 PRO A C 1
ATOM 923 O O . PRO A 1 119 ? -6.268 1.238 15.754 1.00 87.00 119 PRO A O 1
ATOM 926 N N . ASP A 1 120 ? -6.180 3.446 16.200 1.00 89.88 120 ASP A N 1
ATOM 927 C CA . ASP A 1 120 ? -6.483 3.388 17.628 1.00 89.88 120 ASP A CA 1
ATOM 928 C C . ASP A 1 120 ? -7.949 3.797 17.870 1.00 89.88 120 ASP A C 1
ATOM 930 O O . ASP A 1 120 ? -8.706 4.043 16.929 1.00 89.88 120 ASP A O 1
ATOM 934 N N . GLU A 1 121 ? -8.375 3.844 19.130 1.00 88.31 121 GLU A N 1
ATOM 935 C CA . GLU A 1 121 ? -9.750 4.204 19.506 1.00 88.31 121 GLU A CA 1
ATOM 936 C C . GLU A 1 121 ? -10.142 5.603 19.001 1.00 88.31 121 GLU A C 1
ATOM 938 O O . GLU A 1 121 ? -11.254 5.786 18.508 1.00 88.31 121 GLU A O 1
ATOM 943 N N . ALA A 1 122 ? -9.207 6.558 19.032 1.00 89.19 122 ALA A N 1
ATOM 944 C CA . ALA A 1 122 ? -9.429 7.917 18.550 1.00 89.19 122 ALA A CA 1
ATOM 945 C C . ALA A 1 122 ? -9.596 7.965 17.023 1.00 89.19 122 ALA A C 1
ATOM 947 O O . ALA A 1 122 ? -10.513 8.609 16.516 1.00 89.19 122 ALA A O 1
ATOM 948 N N . ARG A 1 123 ? -8.757 7.239 16.272 1.00 85.12 123 ARG A N 1
ATOM 949 C CA . ARG A 1 123 ? -8.865 7.149 14.809 1.00 85.12 123 ARG A CA 1
ATOM 950 C C . ARG A 1 123 ? -10.107 6.368 14.368 1.00 85.12 123 ARG A C 1
ATOM 952 O O . ARG A 1 123 ? -10.635 6.645 13.296 1.00 85.12 123 ARG A O 1
ATOM 959 N N . VAL A 1 124 ? -10.598 5.410 15.160 1.00 88.31 124 VAL A N 1
ATOM 960 C CA . VAL A 1 124 ? -11.878 4.732 14.875 1.00 88.31 124 VAL A CA 1
ATOM 961 C C . VAL A 1 124 ? -13.034 5.732 14.885 1.00 88.31 124 VAL A C 1
ATOM 963 O O . VAL A 1 124 ? -13.869 5.679 13.984 1.00 88.31 124 VAL A O 1
ATOM 966 N N . GLU A 1 125 ? -13.061 6.653 15.850 1.00 89.94 125 GLU A N 1
ATOM 967 C CA . GLU A 1 125 ? -14.072 7.712 15.922 1.00 89.94 125 GLU A CA 1
ATOM 968 C C . GLU A 1 125 ? -13.880 8.764 14.818 1.00 89.94 125 GLU A C 1
ATOM 970 O O . GLU A 1 125 ? -14.838 9.101 14.126 1.00 89.94 125 GLU A O 1
ATOM 975 N N . GLU A 1 126 ? -12.642 9.217 14.585 1.00 87.94 126 GLU A N 1
ATOM 976 C CA . GLU A 1 126 ? -12.312 10.219 13.558 1.00 87.94 126 GLU A CA 1
ATOM 977 C C . GLU A 1 126 ? -12.717 9.775 12.146 1.00 87.94 126 GLU A C 1
ATOM 979 O O . GLU A 1 126 ? -13.282 10.556 11.381 1.00 87.94 126 GLU A O 1
ATOM 984 N N . PHE A 1 127 ? -12.440 8.516 11.799 1.00 86.69 127 PHE A N 1
ATOM 985 C CA . PHE A 1 127 ? -12.724 7.966 10.473 1.00 86.69 127 PHE A CA 1
ATOM 986 C C . PHE A 1 127 ? -14.067 7.224 10.391 1.00 86.69 127 PHE A C 1
ATOM 988 O O . PHE A 1 127 ? -14.425 6.751 9.313 1.00 86.69 127 PHE A O 1
ATOM 995 N N . GLY A 1 128 ? -14.812 7.107 11.498 1.00 90.88 128 GLY A N 1
ATOM 996 C CA . GLY A 1 128 ? -16.098 6.404 11.544 1.00 90.88 128 GLY A CA 1
ATOM 997 C C . GLY A 1 128 ? -16.004 4.926 11.146 1.00 90.88 128 GLY A C 1
ATOM 998 O O . GLY A 1 128 ? -16.855 4.429 10.409 1.00 90.88 128 GLY A O 1
ATOM 999 N N . LEU A 1 129 ? -14.949 4.233 11.587 1.00 91.19 129 LEU A N 1
ATOM 1000 C CA . LEU A 1 129 ? -14.660 2.857 11.170 1.00 91.19 129 LEU A CA 1
ATOM 1001 C C . LEU A 1 129 ? -15.649 1.857 11.777 1.00 91.19 129 LEU A C 1
ATOM 1003 O O . LEU A 1 129 ? -16.086 2.001 12.919 1.00 91.19 129 LEU A O 1
ATOM 1007 N N . LYS A 1 130 ? -15.922 0.760 11.061 1.00 91.50 130 LYS A N 1
ATOM 1008 C CA . LYS A 1 130 ? -16.786 -0.327 11.556 1.00 91.50 130 LYS A CA 1
ATOM 1009 C C . LYS A 1 130 ? -16.222 -0.993 12.811 1.00 91.50 130 LYS A C 1
ATOM 1011 O O . LYS A 1 130 ? -16.975 -1.455 13.667 1.00 91.50 130 LYS A O 1
ATOM 1016 N N . LYS A 1 131 ? -14.895 -1.139 12.869 1.00 91.38 131 LYS A N 1
ATOM 1017 C CA . LYS A 1 131 ? -14.159 -1.755 13.980 1.00 91.38 131 LYS A CA 1
ATOM 1018 C C . LYS A 1 131 ? -12.681 -1.390 13.937 1.00 91.38 131 LYS A C 1
ATOM 1020 O O . LYS A 1 131 ? -12.158 -0.927 12.928 1.00 91.38 131 LYS A O 1
ATOM 1025 N N . MET A 1 132 ? -11.992 -1.670 15.037 1.00 91.69 132 MET A N 1
ATOM 1026 C CA . MET A 1 132 ? -10.543 -1.533 15.130 1.00 91.69 132 MET A CA 1
ATOM 1027 C C . MET A 1 132 ? -9.848 -2.626 14.304 1.00 91.69 132 MET A C 1
ATOM 1029 O O . MET A 1 132 ? -9.793 -3.797 14.694 1.00 91.69 132 MET A O 1
ATOM 1033 N N . TRP A 1 133 ? -9.339 -2.248 13.133 1.00 91.69 133 TRP A N 1
ATOM 1034 C CA . TRP A 1 133 ? -8.624 -3.152 12.234 1.00 91.69 133 TRP A CA 1
ATOM 1035 C C . TRP A 1 133 ? -7.212 -3.461 12.735 1.00 91.69 133 TRP A C 1
ATOM 1037 O O . TRP A 1 133 ? -6.509 -2.597 13.258 1.00 91.69 133 TRP A O 1
ATOM 1047 N N . LYS A 1 134 ? -6.755 -4.702 12.528 1.00 90.94 134 LYS A N 1
ATOM 1048 C CA . LYS A 1 134 ? -5.387 -5.111 12.884 1.00 90.94 134 LYS A CA 1
ATOM 1049 C C . LYS A 1 134 ? -4.361 -4.385 12.011 1.00 90.94 134 LYS A C 1
ATOM 1051 O O . LYS A 1 134 ? -4.669 -3.920 10.917 1.00 90.94 134 LYS A O 1
ATOM 1056 N N . SER A 1 135 ? -3.113 -4.311 12.473 1.00 91.56 135 SER A N 1
ATOM 1057 C CA . SER A 1 135 ? -2.040 -3.717 11.669 1.00 91.56 135 SER A CA 1
ATOM 1058 C C . SER A 1 135 ? -1.798 -4.535 10.388 1.00 91.56 135 SER A C 1
ATOM 1060 O O . SER A 1 135 ? -1.487 -5.728 10.501 1.00 91.56 135 SER A O 1
ATOM 1062 N N . PRO A 1 136 ? -1.840 -3.923 9.185 1.00 91.06 136 PRO A N 1
ATOM 1063 C CA . PRO A 1 136 ? -1.572 -4.616 7.923 1.00 91.06 136 PRO A CA 1
ATOM 1064 C C . PRO A 1 136 ? -0.226 -5.316 7.906 1.00 91.06 136 PRO A C 1
ATOM 1066 O O . PRO A 1 136 ? -0.097 -6.438 7.426 1.00 91.06 136 PRO A O 1
ATOM 1069 N N . ASN A 1 137 ? 0.780 -4.659 8.490 1.00 90.06 137 ASN A N 1
ATOM 1070 C CA . ASN A 1 137 ? 2.124 -5.201 8.586 1.00 90.06 137 ASN A CA 1
ATOM 1071 C C . ASN A 1 137 ? 2.095 -6.562 9.290 1.00 90.06 137 ASN A C 1
ATOM 1073 O O . ASN A 1 137 ? 2.662 -7.519 8.771 1.00 90.06 137 ASN A O 1
ATOM 1077 N N . GLY A 1 138 ? 1.397 -6.662 10.427 1.00 89.38 138 GLY A N 1
ATOM 1078 C CA . GLY A 1 138 ? 1.257 -7.901 11.193 1.00 89.38 138 GLY A CA 1
ATOM 1079 C C . GLY A 1 138 ? 0.529 -8.996 10.413 1.00 89.38 138 GLY A C 1
ATOM 1080 O O . GLY A 1 138 ? 1.019 -10.123 10.345 1.00 89.38 138 GLY A O 1
ATOM 1081 N N . THR A 1 139 ? -0.588 -8.656 9.765 1.00 90.25 139 THR A N 1
ATOM 1082 C CA . THR A 1 139 ? -1.362 -9.592 8.932 1.00 90.25 139 THR A CA 1
ATOM 1083 C C . THR A 1 139 ? -0.512 -10.164 7.793 1.00 90.25 139 THR A C 1
ATOM 1085 O O . THR A 1 139 ? -0.437 -11.381 7.628 1.00 90.25 139 THR A O 1
ATOM 1088 N N . ILE A 1 140 ? 0.214 -9.309 7.068 1.00 91.56 140 ILE A N 1
ATOM 1089 C CA . ILE A 1 140 ? 1.096 -9.721 5.968 1.00 91.56 140 ILE A CA 1
ATOM 1090 C C . ILE A 1 140 ? 2.246 -10.604 6.483 1.00 91.56 140 ILE A C 1
ATOM 1092 O O . ILE A 1 140 ? 2.567 -11.617 5.862 1.00 91.56 140 ILE A O 1
ATOM 1096 N N . ARG A 1 141 ? 2.854 -10.277 7.638 1.00 89.25 141 ARG A N 1
ATOM 1097 C CA . ARG A 1 141 ? 3.906 -11.113 8.265 1.00 89.25 141 ARG A CA 1
ATOM 1098 C C . ARG A 1 141 ? 3.398 -12.515 8.563 1.00 89.25 141 ARG A C 1
ATOM 1100 O O . ARG A 1 141 ? 4.076 -13.487 8.237 1.00 89.25 141 ARG A O 1
ATOM 1107 N N . ASN A 1 142 ? 2.208 -12.601 9.150 1.00 91.00 142 ASN A N 1
ATOM 1108 C CA . ASN A 1 142 ? 1.607 -13.865 9.546 1.00 91.00 142 ASN A CA 1
ATOM 1109 C C . ASN A 1 142 ? 1.299 -14.764 8.338 1.00 91.00 142 ASN A C 1
ATOM 1111 O O . ASN A 1 142 ? 1.498 -15.971 8.403 1.00 91.00 142 ASN A O 1
ATOM 1115 N N . ILE A 1 143 ? 0.860 -14.177 7.220 1.00 90.69 143 ILE A N 1
ATOM 1116 C CA . ILE A 1 143 ? 0.535 -14.921 5.993 1.00 90.69 143 ILE A CA 1
ATOM 1117 C C . ILE A 1 143 ? 1.799 -15.362 5.233 1.00 90.69 143 ILE A C 1
ATOM 1119 O O . ILE A 1 143 ? 1.824 -16.456 4.664 1.00 90.69 143 ILE A O 1
ATOM 1123 N N . LEU A 1 144 ? 2.847 -14.530 5.207 1.00 88.38 144 LEU A N 1
ATOM 1124 C CA . LEU A 1 144 ? 4.085 -14.820 4.469 1.00 88.38 144 LEU A CA 1
ATOM 1125 C C . LEU A 1 144 ? 5.054 -15.743 5.230 1.00 88.38 144 LEU A C 1
ATOM 1127 O O . LEU A 1 144 ? 5.823 -16.453 4.589 1.00 88.38 144 LEU A O 1
ATOM 1131 N N . GLY A 1 145 ? 5.012 -15.772 6.567 1.00 72.19 145 GLY A N 1
ATOM 1132 C CA . GLY A 1 145 ? 5.660 -16.809 7.382 1.00 72.19 145 GLY A CA 1
ATOM 1133 C C . GLY A 1 145 ? 7.200 -16.874 7.350 1.00 72.19 145 GLY A C 1
ATOM 1134 O O . GLY A 1 145 ? 7.748 -17.927 7.663 1.00 72.19 145 GLY A O 1
ATOM 1135 N N . GLY A 1 146 ? 7.918 -15.802 6.986 1.00 68.00 146 GLY A N 1
ATOM 1136 C CA . GLY A 1 146 ? 9.390 -15.813 6.880 1.00 68.00 146 GLY A CA 1
ATOM 1137 C C . GLY A 1 146 ? 10.039 -14.442 6.629 1.00 68.00 146 GLY A C 1
ATOM 1138 O O . GLY A 1 146 ? 9.417 -13.402 6.861 1.00 68.00 146 GLY A O 1
ATOM 1139 N N . THR A 1 147 ? 11.296 -14.436 6.157 1.00 54.41 147 THR A N 1
ATOM 1140 C CA . THR A 1 147 ? 12.044 -13.224 5.761 1.00 54.41 147 THR A CA 1
ATOM 1141 C C . THR A 1 147 ? 11.303 -12.517 4.631 1.00 54.41 147 THR A C 1
ATOM 1143 O O . THR A 1 147 ? 11.187 -13.032 3.522 1.00 54.41 147 THR A O 1
ATOM 1146 N N . GLN A 1 148 ? 10.741 -11.351 4.931 1.00 56.91 148 GLN A N 1
ATOM 1147 C CA . GLN A 1 148 ? 9.895 -10.630 3.994 1.00 56.91 148 GLN A CA 1
ATOM 1148 C C . GLN A 1 148 ? 10.742 -9.992 2.890 1.00 56.91 148 GLN A C 1
ATOM 1150 O O . GLN A 1 148 ? 11.472 -9.042 3.155 1.00 56.91 148 GLN A O 1
ATOM 1155 N N . ASN A 1 149 ? 10.545 -10.408 1.639 1.00 64.06 149 ASN A N 1
ATOM 1156 C CA . ASN A 1 149 ? 10.919 -9.609 0.462 1.00 64.06 149 ASN A CA 1
ATOM 1157 C C . ASN A 1 149 ? 9.888 -8.485 0.226 1.00 64.06 149 ASN A C 1
ATOM 1159 O O . ASN A 1 149 ? 9.457 -8.226 -0.898 1.00 64.06 149 ASN A O 1
ATOM 1163 N N . VAL A 1 150 ? 9.439 -7.865 1.321 1.00 62.31 150 VAL A N 1
ATOM 1164 C CA . VAL A 1 150 ? 8.560 -6.700 1.321 1.00 62.31 150 VAL A CA 1
ATOM 1165 C C . VAL A 1 150 ? 9.453 -5.512 1.616 1.00 62.31 150 VAL A C 1
ATOM 1167 O O . VAL A 1 150 ? 9.926 -5.345 2.743 1.00 62.31 150 VAL A O 1
ATOM 1170 N N . LEU A 1 151 ? 9.726 -4.710 0.594 1.00 67.56 151 LEU A N 1
ATOM 1171 C CA . LEU A 1 151 ? 10.547 -3.523 0.762 1.00 67.56 151 LEU A CA 1
ATOM 1172 C C . LEU A 1 151 ? 9.685 -2.436 1.411 1.00 67.56 151 LEU A C 1
ATOM 1174 O O . LEU A 1 151 ? 8.725 -1.950 0.807 1.00 67.56 151 LEU A O 1
ATOM 1178 N N . LEU A 1 152 ? 10.007 -2.076 2.656 1.00 62.03 152 LEU A N 1
ATOM 1179 C CA . LEU A 1 152 ? 9.361 -0.949 3.320 1.00 62.03 152 LEU A CA 1
ATOM 1180 C C . LEU A 1 152 ? 9.918 0.353 2.742 1.00 62.03 152 LEU A C 1
ATOM 1182 O O . LEU A 1 152 ? 11.106 0.651 2.888 1.00 62.03 152 LEU A O 1
ATOM 1186 N N . MET A 1 153 ? 9.044 1.168 2.153 1.00 61.16 153 MET A N 1
ATOM 1187 C CA . MET A 1 153 ? 9.427 2.474 1.606 1.00 61.16 153 MET A CA 1
ATOM 1188 C C . MET A 1 153 ? 9.873 3.486 2.673 1.00 61.16 153 MET A C 1
ATOM 1190 O O . MET A 1 153 ? 10.502 4.484 2.341 1.00 61.16 153 MET A O 1
ATOM 1194 N N . ALA A 1 154 ? 9.657 3.212 3.965 1.00 51.81 154 ALA A N 1
ATOM 1195 C CA . ALA A 1 154 ? 10.153 4.056 5.057 1.00 51.81 154 ALA A CA 1
ATOM 1196 C C . ALA A 1 154 ? 11.687 4.251 5.038 1.00 51.81 154 ALA A C 1
ATOM 1198 O O . ALA A 1 154 ? 12.178 5.279 5.493 1.00 51.81 154 ALA A O 1
ATOM 1199 N N . ILE A 1 155 ? 12.454 3.314 4.461 1.00 50.12 155 ILE A N 1
ATOM 1200 C CA . ILE A 1 155 ? 13.912 3.468 4.300 1.00 50.12 155 ILE A CA 1
ATOM 1201 C C . ILE A 1 155 ? 14.243 4.611 3.327 1.00 50.12 155 ILE A C 1
ATOM 1203 O O . ILE A 1 155 ? 15.207 5.342 3.545 1.00 50.12 155 ILE A O 1
ATOM 1207 N N . PHE A 1 156 ? 13.419 4.823 2.296 1.00 53.53 156 PHE A N 1
ATOM 1208 C CA . PHE A 1 156 ? 13.607 5.926 1.357 1.00 53.53 156 PHE A CA 1
ATOM 1209 C C . PHE A 1 156 ? 13.356 7.288 2.008 1.00 53.53 156 PHE A C 1
ATOM 1211 O O . PHE A 1 156 ? 14.024 8.241 1.633 1.00 53.53 156 PHE A O 1
ATOM 1218 N N . PHE A 1 157 ? 12.495 7.391 3.024 1.00 52.56 157 PHE A N 1
ATOM 1219 C CA . PHE A 1 157 ? 12.259 8.650 3.740 1.00 52.56 157 PHE A CA 1
ATOM 1220 C C . PHE A 1 157 ? 13.479 9.151 4.515 1.00 52.56 157 PHE A C 1
ATOM 1222 O O . PHE A 1 157 ? 13.742 10.344 4.506 1.00 52.56 157 PHE A O 1
ATOM 1229 N N . ASN A 1 158 ? 14.265 8.272 5.136 1.00 51.78 158 ASN A N 1
ATOM 1230 C CA . ASN A 1 158 ? 15.487 8.708 5.825 1.00 51.78 158 ASN A CA 1
ATOM 1231 C C . ASN A 1 158 ? 16.607 9.113 4.854 1.00 51.78 158 ASN A C 1
ATOM 1233 O O . ASN A 1 158 ? 17.511 9.844 5.238 1.00 51.78 158 ASN A O 1
ATOM 1237 N N . ILE A 1 159 ? 16.561 8.636 3.607 1.00 53.81 159 ILE A N 1
ATOM 1238 C CA . ILE A 1 159 ? 17.586 8.912 2.589 1.00 53.81 159 ILE A CA 1
ATOM 1239 C C . ILE A 1 159 ? 17.183 10.095 1.692 1.00 53.81 159 ILE A C 1
ATOM 1241 O O . ILE A 1 159 ? 18.036 10.867 1.267 1.00 53.81 159 ILE A O 1
ATOM 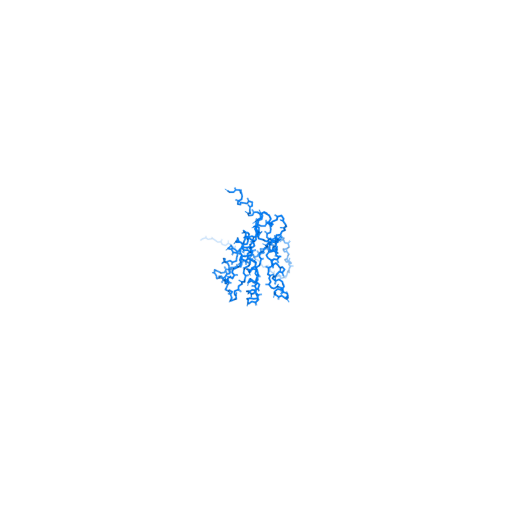1245 N N . LEU A 1 160 ? 15.889 10.252 1.408 1.00 54.28 160 LEU A N 1
ATOM 1246 C CA . LEU A 1 160 ? 15.330 11.294 0.542 1.00 54.28 160 LEU A CA 1
ATOM 1247 C C . LEU A 1 160 ? 14.583 12.388 1.314 1.00 54.28 160 LEU A C 1
ATOM 1249 O O . LEU A 1 160 ? 14.131 13.342 0.688 1.00 54.28 160 LEU A O 1
ATOM 1253 N N . GLY A 1 161 ? 14.444 12.280 2.637 1.00 53.59 161 GLY A N 1
ATOM 1254 C CA . GLY A 1 161 ? 13.685 13.218 3.472 1.00 53.59 161 GLY A CA 1
ATOM 1255 C C . GLY A 1 161 ? 14.124 14.668 3.290 1.00 53.59 161 GLY A C 1
ATOM 1256 O O . GLY A 1 161 ? 13.275 15.530 3.075 1.00 53.59 161 GLY A O 1
ATOM 1257 N N . ASP A 1 162 ? 15.435 14.915 3.225 1.00 55.28 162 ASP A N 1
ATOM 1258 C CA . ASP A 1 162 ? 15.995 16.252 2.971 1.00 55.28 162 ASP A CA 1
ATOM 1259 C C . ASP A 1 162 ? 15.671 16.782 1.556 1.00 55.28 162 ASP A C 1
ATOM 1261 O O . ASP A 1 162 ? 15.466 17.982 1.349 1.00 55.28 162 ASP A O 1
ATOM 1265 N N . GLN A 1 163 ? 15.582 15.899 0.556 1.00 51.69 163 GLN A N 1
ATOM 1266 C CA . GLN A 1 163 ? 15.251 16.267 -0.830 1.00 51.69 163 GLN A CA 1
ATOM 1267 C C . GLN A 1 163 ? 13.736 16.448 -1.040 1.00 51.69 163 GLN A C 1
ATOM 1269 O O . GLN A 1 163 ? 13.310 17.258 -1.857 1.00 51.69 163 GLN A O 1
ATOM 1274 N N . LEU A 1 164 ? 12.904 15.725 -0.289 1.00 52.78 164 LEU A N 1
ATOM 1275 C CA . LEU A 1 164 ? 11.444 15.821 -0.369 1.00 52.78 164 LEU A CA 1
ATOM 1276 C C . LEU A 1 164 ? 10.887 16.996 0.445 1.00 52.78 164 LEU A C 1
ATOM 1278 O O . LEU A 1 164 ? 9.953 17.639 -0.026 1.00 52.78 164 LEU A O 1
ATOM 1282 N N . GLN A 1 165 ? 11.471 17.333 1.605 1.00 51.19 165 GLN A N 1
ATOM 1283 C CA . GLN A 1 165 ? 11.096 18.537 2.369 1.00 51.19 165 GLN A CA 1
ATOM 1284 C C . GLN A 1 165 ? 11.380 19.834 1.604 1.00 51.19 165 GLN A C 1
ATOM 1286 O O . GLN A 1 165 ? 10.614 20.792 1.694 1.00 51.19 165 GLN A O 1
ATOM 1291 N N . SER A 1 166 ? 12.472 19.875 0.838 1.00 50.94 166 SER A N 1
ATOM 1292 C CA . SER A 1 166 ? 12.763 21.019 -0.030 1.00 50.94 166 SER A CA 1
ATOM 1293 C C . SER A 1 166 ? 11.770 21.116 -1.194 1.00 50.94 166 SER A C 1
ATOM 1295 O O . SER A 1 166 ? 11.371 22.220 -1.549 1.00 50.94 166 SER A O 1
ATOM 1297 N N . TYR A 1 167 ? 11.287 19.989 -1.725 1.00 47.47 167 TYR A N 1
ATOM 1298 C CA . TYR A 1 167 ? 10.298 19.970 -2.807 1.00 47.47 167 TYR A CA 1
ATOM 1299 C C . TYR A 1 167 ? 8.876 20.355 -2.354 1.00 47.47 167 TYR A C 1
ATOM 1301 O O . TYR A 1 167 ? 8.215 21.144 -3.029 1.00 47.47 167 TYR A O 1
ATOM 1309 N N . THR A 1 168 ? 8.408 19.876 -1.194 1.00 49.41 168 THR A N 1
ATOM 1310 C CA . THR A 1 168 ? 7.101 20.286 -0.635 1.00 49.41 168 THR A CA 1
ATOM 1311 C C . THR A 1 168 ? 7.071 21.759 -0.246 1.00 49.41 168 THR A C 1
ATOM 1313 O O . THR A 1 168 ? 6.047 22.413 -0.426 1.00 49.41 168 THR A O 1
ATOM 1316 N N . ARG A 1 169 ? 8.197 22.316 0.214 1.00 39.28 169 ARG A N 1
ATOM 1317 C CA . ARG A 1 169 ? 8.318 23.756 0.472 1.00 39.28 169 ARG A CA 1
ATOM 1318 C C . ARG A 1 169 ? 8.223 24.591 -0.809 1.00 39.28 169 ARG A C 1
ATOM 1320 O O . ARG A 1 169 ? 7.561 25.619 -0.799 1.00 39.28 169 ARG A O 1
ATOM 1327 N N . VAL A 1 170 ? 8.811 24.124 -1.912 1.00 45.56 170 VAL A N 1
ATOM 1328 C CA . VAL A 1 170 ? 8.737 24.809 -3.216 1.00 45.56 170 VAL A CA 1
ATOM 1329 C C . VAL A 1 170 ? 7.320 24.782 -3.805 1.00 45.56 170 VAL A C 1
ATOM 1331 O O . VAL A 1 170 ? 6.912 25.762 -4.415 1.00 45.56 170 VAL A O 1
ATOM 1334 N N . GLN A 1 171 ? 6.54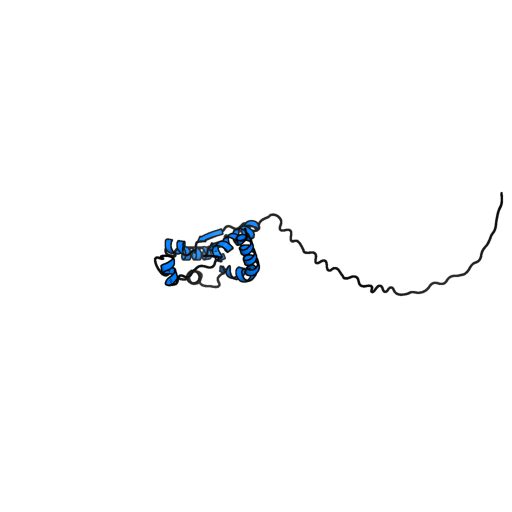1 23.713 -3.602 1.00 42.28 171 GLN A N 1
ATOM 1335 C CA . GLN A 1 171 ? 5.144 23.668 -4.064 1.00 42.28 171 GLN A CA 1
ATOM 1336 C C . GLN A 1 171 ? 4.154 24.427 -3.167 1.00 42.28 171 GLN A C 1
ATOM 1338 O O . GLN A 1 171 ? 3.099 24.811 -3.652 1.00 42.28 171 GLN A O 1
ATOM 1343 N N . ALA A 1 172 ? 4.471 24.657 -1.890 1.00 37.19 172 ALA A N 1
ATOM 1344 C CA . ALA A 1 172 ? 3.642 25.470 -0.994 1.00 37.19 172 ALA A CA 1
ATOM 1345 C C . ALA A 1 172 ? 3.844 26.991 -1.178 1.00 37.19 172 ALA A C 1
ATOM 1347 O O . ALA A 1 172 ? 3.067 27.781 -0.647 1.00 37.19 172 ALA A O 1
ATOM 1348 N N . GLU A 1 173 ? 4.891 27.396 -1.903 1.00 38.72 173 GLU A N 1
ATOM 1349 C CA . GLU A 1 173 ? 5.229 28.794 -2.208 1.00 38.72 173 GLU A CA 1
ATOM 1350 C C . GLU A 1 173 ? 4.830 29.212 -3.649 1.00 38.72 173 GLU A C 1
ATOM 1352 O O . GLU A 1 173 ? 5.143 30.329 -4.066 1.00 38.72 173 GLU A O 1
ATOM 1357 N N . MET A 1 174 ? 4.121 28.351 -4.398 1.00 37.44 174 MET A N 1
ATOM 1358 C CA . MET A 1 174 ? 3.497 28.644 -5.706 1.00 37.44 174 MET A CA 1
ATOM 1359 C C . MET A 1 174 ? 1.974 28.702 -5.594 1.00 37.44 174 MET A C 1
ATOM 1361 O O . MET A 1 174 ? 1.381 29.539 -6.311 1.00 37.44 174 MET A O 1
#

Radius of gyration: 35.25 Å; chains: 1; bounding box: 107×63×79 Å

Secondary structure (DSSP, 8-state):
-----------------------------------------S-PEEPSS-EEEE---HHHHHHHHHIIIIIIITTEE--EEEE---HHHHHHTTTHHHHHHHHHHHHHS-EEE-------HHHHHHHT-SS-PPPHHHHHHHHH-SS--EEETHHHHHHHHHHHHHHHHHHHT-

Sequence (174 aa):
MAGYLKVLSSLSRSAGAAFSRNPAVLAPAANCQTLQQRNYADKRIKVANPVVEMDGDEMTRIIWEFIKEKLILTNVDVELKYFDLGLPYRDQTDDQVTIDSALATKKYSVAVKCATITPDEARVEEFGLKKMWKSPNGTIRNILGGTQNVLLMAIFFNILGDQLQSYTRVQAEM

pLDDT: mean 73.09, std 21.52, range [32.72, 96.25]

Organism: Oreochromis aureus (NCBI:txid47969)

InterPro domains:
  IPR004790 Isocitrate dehydrogenase NADP-dependent [PTHR11822] (43-147)
  IPR024084 Isopropylmalate dehydrogenase-like domain [PF00180] (46-144)